Protein AF-A0AAU6E2K3-F1 (afdb_monomer)

Solvent-accessible surface area (backbone atoms only — not comparable to full-atom values): 6230 Å² total; per-residue (Å²): 136,86,74,80,54,70,69,59,54,51,54,50,51,52,54,39,53,52,50,31,56,54,19,52,51,41,32,55,61,39,55,73,74,48,62,87,86,68,84,64,68,57,61,75,87,42,70,84,48,42,63,36,54,49,19,43,51,51,29,21,52,30,30,33,67,72,67,37,35,70,62,14,42,52,42,43,56,54,46,42,61,29,29,73,83,45,94,79,52,51,80,73,47,43,60,41,35,73,68,63,50,54,56,94,74,47,100,69,135

Structure (mmCIF, N/CA/C/O backbone):
data_AF-A0AAU6E2K3-F1
#
_entry.id   AF-A0AAU6E2K3-F1
#
loop_
_atom_site.group_PDB
_atom_site.id
_atom_site.type_symbol
_atom_site.label_atom_id
_atom_site.label_alt_id
_atom_site.label_comp_id
_atom_site.label_asym_id
_atom_site.label_entity_id
_atom_site.label_seq_id
_atom_site.pdbx_PDB_ins_code
_atom_site.Cartn_x
_atom_site.Cartn_y
_atom_site.Cartn_z
_atom_site.occupancy
_atom_site.B_iso_or_equiv
_atom_site.auth_seq_id
_atom_site.auth_comp_id
_atom_site.auth_asym_id
_atom_site.auth_atom_id
_atom_site.pdbx_PDB_model_num
ATOM 1 N N . MET A 1 1 ? -10.895 3.302 31.493 1.00 41.41 1 MET A N 1
ATOM 2 C CA . MET A 1 1 ? -10.503 3.305 30.065 1.00 41.41 1 MET A CA 1
ATOM 3 C C . MET A 1 1 ? -9.834 4.636 29.757 1.00 41.41 1 MET A C 1
ATOM 5 O O . MET A 1 1 ? -10.515 5.647 29.680 1.00 41.41 1 MET A O 1
ATOM 9 N N . THR A 1 2 ? -8.507 4.676 29.669 1.00 51.94 2 THR A N 1
ATOM 10 C CA . THR A 1 2 ? -7.752 5.889 29.325 1.00 51.94 2 THR A CA 1
ATOM 11 C C . THR A 1 2 ? -7.633 5.990 27.803 1.00 51.94 2 THR A C 1
ATOM 13 O O . THR A 1 2 ? -6.761 5.382 27.188 1.00 51.94 2 THR A O 1
ATOM 16 N N . GLY A 1 3 ? -8.551 6.723 27.167 1.00 63.22 3 GLY A N 1
ATOM 17 C CA . GLY A 1 3 ? -8.411 7.086 25.754 1.00 63.22 3 GLY A CA 1
ATOM 18 C C . GLY A 1 3 ? -7.129 7.899 25.531 1.00 63.22 3 GLY A C 1
ATOM 19 O O . GLY A 1 3 ? -6.740 8.696 26.386 1.00 63.22 3 GLY A O 1
ATOM 20 N N . LYS A 1 4 ? -6.439 7.692 24.401 1.00 63.66 4 LYS A N 1
ATOM 21 C CA . LYS A 1 4 ? -5.234 8.469 24.057 1.00 63.66 4 LYS A CA 1
ATOM 22 C C . LYS A 1 4 ? -5.567 9.964 23.989 1.00 63.66 4 LYS A C 1
ATOM 24 O O . LYS A 1 4 ? -6.596 10.345 23.437 1.00 63.66 4 LYS A O 1
ATOM 29 N N . SER A 1 5 ? -4.667 10.802 24.512 1.00 78.00 5 SER A N 1
ATOM 30 C CA . SER A 1 5 ? -4.812 12.264 24.483 1.00 78.00 5 SER A CA 1
ATOM 31 C C . SER A 1 5 ? -5.027 12.779 23.047 1.00 78.00 5 SER A C 1
ATOM 33 O O . SER A 1 5 ? -4.251 12.403 22.159 1.00 78.00 5 SER A O 1
ATOM 35 N N . PRO A 1 6 ? -5.998 13.685 22.804 1.00 75.50 6 PRO A N 1
ATOM 36 C CA . PRO A 1 6 ? -6.266 14.249 21.477 1.00 75.50 6 PRO A CA 1
ATOM 37 C C . PRO A 1 6 ? -5.025 14.851 20.803 1.00 75.50 6 PRO A C 1
ATOM 39 O O . PRO A 1 6 ? -4.828 14.713 19.596 1.00 75.50 6 PRO A O 1
ATOM 42 N N . MET A 1 7 ? -4.135 15.467 21.587 1.00 68.44 7 MET A N 1
ATOM 43 C CA . MET A 1 7 ? -2.909 16.077 21.071 1.00 68.44 7 MET A CA 1
ATOM 44 C C . MET A 1 7 ? -1.892 15.033 20.587 1.00 68.44 7 MET A C 1
ATOM 46 O O . MET A 1 7 ? -1.224 15.244 19.573 1.00 68.44 7 MET A O 1
ATOM 50 N N . ALA A 1 8 ? -1.809 13.883 21.262 1.00 75.75 8 ALA A N 1
ATOM 51 C CA . ALA A 1 8 ? -0.966 12.766 20.842 1.00 75.75 8 ALA A CA 1
ATOM 52 C C . ALA A 1 8 ? -1.503 12.105 19.560 1.00 75.75 8 ALA A C 1
ATOM 54 O O . ALA A 1 8 ? -0.727 11.796 18.655 1.00 75.75 8 ALA A O 1
ATOM 55 N N . THR A 1 9 ? -2.827 11.956 19.444 1.00 80.56 9 THR A N 1
ATOM 56 C CA . THR A 1 9 ? -3.493 11.455 18.229 1.00 80.56 9 THR A CA 1
ATOM 57 C C . THR A 1 9 ? -3.258 12.383 17.033 1.00 80.56 9 THR A C 1
ATOM 59 O O . THR A 1 9 ? -2.926 11.916 15.942 1.00 80.56 9 THR A O 1
ATOM 62 N N . ARG A 1 10 ? -3.333 13.705 17.240 1.00 82.44 10 ARG A N 1
ATOM 63 C CA . ARG A 1 10 ? -3.068 14.693 16.184 1.00 82.44 10 ARG A CA 1
ATOM 64 C C . ARG A 1 10 ? -1.614 14.669 15.714 1.00 82.44 10 ARG A C 1
ATOM 66 O O . ARG A 1 10 ? -1.367 14.646 14.514 1.00 82.44 10 ARG A O 1
ATOM 73 N N . ARG A 1 11 ? -0.651 14.628 16.645 1.00 89.12 11 ARG A N 1
ATOM 74 C CA . ARG A 1 11 ? 0.783 14.521 16.311 1.00 89.12 11 ARG A CA 1
ATOM 75 C C . ARG A 1 11 ? 1.097 13.245 15.532 1.00 89.12 11 ARG A C 1
ATOM 77 O O . ARG A 1 11 ? 1.842 13.295 14.563 1.00 89.12 11 ARG A O 1
ATOM 84 N N . ARG A 1 12 ? 0.494 12.120 15.927 1.00 89.00 12 ARG A N 1
ATOM 85 C CA . ARG A 1 12 ? 0.632 10.844 15.215 1.00 89.00 12 ARG A CA 1
ATOM 86 C C . ARG A 1 12 ? 0.106 10.938 13.784 1.00 89.00 12 ARG A C 1
ATOM 88 O O . ARG A 1 12 ? 0.806 10.529 12.869 1.00 89.00 12 ARG A O 1
ATOM 95 N N . SER A 1 13 ? -1.090 11.493 13.604 1.00 92.25 13 SER A N 1
ATOM 96 C CA . SER A 1 13 ? -1.699 11.642 12.277 1.00 92.25 13 SER A CA 1
ATOM 97 C C . SER A 1 13 ? -0.830 12.513 11.365 1.00 92.25 13 SER A C 1
ATOM 99 O O . SER A 1 13 ? -0.551 12.114 10.244 1.00 92.25 13 SER A O 1
ATOM 101 N N . ALA A 1 14 ? -0.303 13.630 11.880 1.00 95.75 14 ALA A N 1
ATOM 102 C CA . ALA A 1 14 ? 0.611 14.497 11.134 1.00 95.75 14 ALA A CA 1
ATOM 103 C C . ALA A 1 14 ? 1.890 13.769 10.684 1.00 95.75 14 ALA A C 1
ATOM 105 O O . ALA A 1 14 ? 2.273 13.874 9.523 1.00 95.75 14 ALA A O 1
ATOM 106 N N . ALA A 1 15 ? 2.511 12.979 11.566 1.00 97.06 15 ALA A N 1
ATOM 107 C CA . ALA A 1 15 ? 3.689 12.185 11.212 1.00 97.06 15 ALA A CA 1
ATOM 108 C C . ALA A 1 15 ? 3.380 11.109 10.153 1.00 97.06 15 ALA A C 1
ATOM 110 O O . ALA A 1 15 ? 4.207 10.835 9.287 1.00 97.06 15 ALA A O 1
ATOM 111 N N . ILE A 1 16 ? 2.185 10.505 10.188 1.00 97.81 16 ILE A N 1
ATOM 112 C CA . ILE A 1 16 ? 1.767 9.539 9.162 1.00 97.81 16 ILE A CA 1
ATOM 113 C C . ILE A 1 16 ? 1.518 10.246 7.824 1.00 97.81 16 ILE A C 1
ATOM 115 O O . ILE A 1 16 ? 1.918 9.721 6.790 1.00 97.81 16 ILE A O 1
ATOM 119 N N . THR A 1 17 ? 0.911 11.436 7.824 1.00 98.38 17 THR A N 1
ATOM 120 C CA . THR A 1 17 ? 0.745 12.253 6.611 1.00 98.38 17 THR A CA 1
ATOM 121 C C . THR A 1 17 ? 2.090 12.653 6.006 1.00 98.38 17 THR A C 1
ATOM 123 O O . THR A 1 17 ? 2.255 12.600 4.791 1.00 98.38 17 THR A O 1
ATOM 126 N N . GLU A 1 18 ? 3.076 13.002 6.830 1.00 98.38 18 GLU A N 1
ATOM 127 C CA . GLU A 1 18 ? 4.428 13.287 6.349 1.00 98.38 18 GLU A CA 1
ATOM 128 C C . GLU A 1 18 ? 5.071 12.038 5.719 1.00 98.38 18 GLU A C 1
ATOM 130 O O . GLU A 1 18 ? 5.555 12.080 4.586 1.00 98.38 18 GLU A O 1
ATOM 135 N N . ALA A 1 19 ? 4.990 10.892 6.406 1.00 98.44 19 ALA A N 1
ATOM 136 C CA . ALA A 1 19 ? 5.469 9.616 5.882 1.00 98.44 19 ALA A CA 1
ATOM 137 C C . ALA A 1 19 ? 4.785 9.233 4.560 1.00 98.44 19 ALA A C 1
ATOM 139 O O . ALA A 1 19 ? 5.450 8.747 3.646 1.00 98.44 19 ALA A O 1
ATOM 140 N N . LEU A 1 20 ? 3.478 9.487 4.436 1.00 98.62 20 LEU A N 1
ATOM 141 C CA . LEU A 1 20 ? 2.725 9.274 3.203 1.00 98.62 20 LEU A CA 1
ATOM 142 C C . LEU A 1 20 ? 3.357 10.039 2.033 1.00 98.62 20 LEU A C 1
ATOM 144 O O . LEU A 1 20 ? 3.601 9.438 0.989 1.00 98.62 20 LEU A O 1
ATOM 148 N N . GLY A 1 21 ? 3.690 11.320 2.224 1.00 98.62 21 GLY A N 1
ATOM 149 C CA . GLY A 1 21 ? 4.347 12.141 1.202 1.00 98.62 21 GLY A CA 1
ATOM 150 C C . GLY A 1 21 ? 5.724 11.605 0.790 1.00 98.62 21 GLY A C 1
ATOM 151 O O . GLY A 1 21 ? 6.039 11.5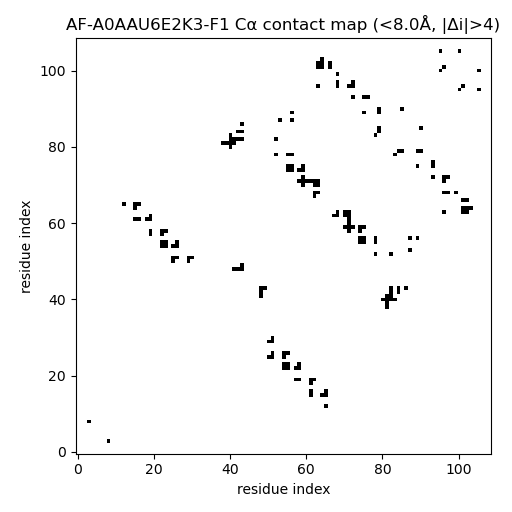38 -0.404 1.00 98.62 21 GLY A O 1
ATOM 152 N N . TYR A 1 22 ? 6.529 11.138 1.751 1.00 98.69 22 TYR A N 1
ATOM 153 C CA . TYR A 1 22 ? 7.818 10.505 1.447 1.00 98.69 22 TYR A CA 1
ATOM 154 C C . TYR A 1 22 ? 7.651 9.204 0.658 1.00 98.69 22 TYR A C 1
ATOM 156 O O . TYR A 1 22 ? 8.369 8.981 -0.319 1.00 98.69 22 TYR A O 1
ATOM 164 N N . TYR A 1 23 ? 6.687 8.357 1.027 1.00 98.69 23 TYR A N 1
ATOM 165 C CA . TYR A 1 23 ? 6.431 7.116 0.300 1.00 98.69 23 TYR A CA 1
ATOM 166 C C . TYR A 1 23 ? 5.863 7.361 -1.099 1.00 98.69 23 TYR A C 1
ATOM 168 O O . TYR A 1 23 ? 6.299 6.699 -2.037 1.00 98.69 23 TYR A O 1
ATOM 176 N N . GLN A 1 24 ? 4.964 8.334 -1.271 1.00 98.62 24 GLN A N 1
ATOM 177 C CA . GLN A 1 24 ? 4.485 8.758 -2.591 1.00 98.62 24 GLN A CA 1
ATOM 178 C C . GLN A 1 24 ? 5.651 9.192 -3.484 1.00 98.62 24 GLN A C 1
ATOM 180 O O . GLN A 1 24 ? 5.766 8.727 -4.616 1.00 98.62 24 GLN A O 1
ATOM 185 N N . THR A 1 25 ? 6.565 10.007 -2.950 1.00 98.56 25 THR A N 1
ATOM 186 C CA . THR A 1 25 ? 7.770 10.442 -3.670 1.00 98.56 25 THR A CA 1
ATOM 187 C C . THR A 1 25 ? 8.666 9.257 -4.040 1.00 98.56 25 THR A C 1
ATOM 189 O O . THR A 1 25 ? 9.093 9.138 -5.187 1.00 98.56 25 THR A O 1
ATOM 192 N N . GLY A 1 26 ? 8.923 8.342 -3.101 1.00 98.25 26 GLY A N 1
ATOM 193 C CA . GLY A 1 26 ? 9.740 7.151 -3.351 1.00 98.25 26 GLY A CA 1
ATOM 194 C C . GLY A 1 26 ? 9.139 6.211 -4.401 1.00 98.25 26 GLY A C 1
ATOM 195 O O . GLY A 1 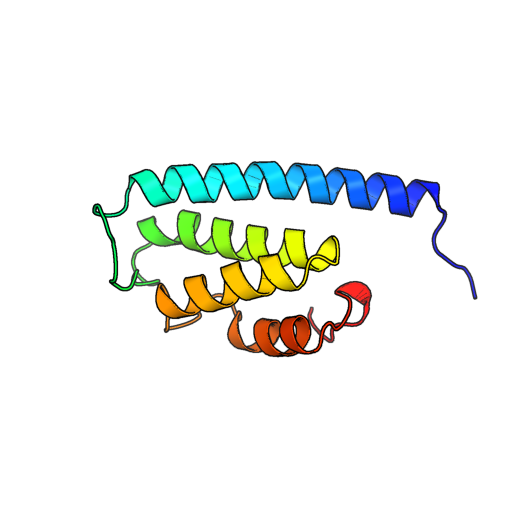26 ? 9.869 5.673 -5.234 1.00 98.25 26 GLY A O 1
ATOM 196 N N . VAL A 1 27 ? 7.813 6.042 -4.399 1.00 98.06 27 VAL A N 1
ATOM 197 C CA . VAL A 1 27 ? 7.097 5.277 -5.430 1.00 98.06 27 VAL A CA 1
ATOM 198 C C . VAL A 1 27 ? 7.216 5.965 -6.786 1.00 98.06 27 VAL A C 1
ATOM 200 O O . VAL A 1 27 ? 7.623 5.304 -7.736 1.00 98.06 27 VAL A O 1
ATOM 203 N N . ALA A 1 28 ? 6.968 7.276 -6.865 1.00 97.38 28 ALA A N 1
ATOM 204 C CA . ALA A 1 28 ? 7.070 8.032 -8.112 1.00 97.38 28 ALA A CA 1
ATOM 205 C C . ALA A 1 28 ? 8.477 7.949 -8.729 1.00 97.38 28 ALA A C 1
ATOM 207 O O . ALA A 1 28 ? 8.618 7.669 -9.917 1.00 97.38 28 ALA A O 1
ATOM 208 N N . VAL A 1 29 ? 9.535 8.111 -7.924 1.00 97.12 29 VAL A N 1
ATOM 209 C CA . VAL A 1 29 ? 10.926 7.959 -8.390 1.00 97.12 29 VAL A CA 1
ATOM 210 C C . VAL A 1 29 ? 11.207 6.531 -8.870 1.00 97.12 29 VAL A C 1
ATOM 212 O O . VAL A 1 29 ? 11.883 6.341 -9.880 1.00 97.12 29 VAL A O 1
ATOM 215 N N . GLY A 1 30 ? 10.682 5.516 -8.179 1.00 94.88 30 GLY A N 1
ATOM 216 C CA . GLY A 1 30 ? 10.822 4.124 -8.604 1.00 94.88 30 GLY A CA 1
ATOM 217 C C . GLY A 1 30 ? 10.102 3.823 -9.922 1.00 94.88 30 GLY A C 1
ATOM 218 O O . GLY A 1 30 ? 10.650 3.117 -10.766 1.00 94.88 30 GLY A O 1
ATOM 219 N N . GLU A 1 31 ? 8.918 4.401 -10.137 1.00 94.69 31 GLU A N 1
ATOM 220 C CA . GLU A 1 31 ? 8.142 4.243 -11.374 1.00 94.69 31 GLU A CA 1
ATOM 221 C C . GLU A 1 31 ? 8.855 4.836 -12.596 1.00 94.69 31 GLU A C 1
ATOM 223 O O . GLU A 1 31 ? 8.748 4.266 -13.679 1.00 94.69 31 GLU A O 1
ATOM 228 N N . LEU A 1 32 ? 9.677 5.882 -12.429 1.00 94.75 32 LEU A N 1
ATOM 229 C CA . LEU A 1 32 ? 10.536 6.410 -13.505 1.00 94.75 32 LEU A CA 1
ATOM 230 C C . LEU A 1 32 ? 11.574 5.395 -14.010 1.00 94.75 32 LEU A C 1
ATOM 232 O O . LEU A 1 32 ? 12.086 5.537 -15.118 1.00 94.75 32 LEU A O 1
ATOM 236 N N . SER A 1 33 ? 11.905 4.383 -13.203 1.00 92.19 33 SER A N 1
ATOM 237 C CA . SER A 1 33 ? 12.840 3.316 -13.582 1.00 92.19 33 SER A CA 1
ATOM 238 C C . SER A 1 33 ? 12.151 2.124 -14.254 1.00 92.19 33 SER A C 1
ATOM 240 O O . SER A 1 33 ? 12.829 1.187 -14.681 1.00 92.19 33 SER A O 1
ATOM 242 N N . LEU A 1 34 ? 10.817 2.121 -14.328 1.00 91.25 34 LEU A N 1
ATOM 243 C CA . LEU A 1 34 ? 10.057 1.073 -14.998 1.00 91.25 34 LEU A CA 1
ATOM 244 C C . LEU A 1 34 ? 9.908 1.389 -16.495 1.00 91.25 34 LEU A C 1
ATOM 246 O O . LEU A 1 34 ? 9.812 2.555 -16.880 1.00 91.25 34 LEU A O 1
ATOM 250 N N . PRO A 1 35 ? 9.838 0.364 -17.364 1.00 91.62 35 PRO A N 1
ATOM 251 C CA . PRO A 1 35 ? 9.442 0.558 -18.752 1.00 91.62 35 PRO A CA 1
ATOM 252 C C . PRO A 1 35 ? 8.095 1.282 -18.870 1.00 91.62 35 PRO A C 1
ATOM 254 O O . PRO A 1 35 ? 7.189 1.089 -18.055 1.00 91.62 35 PRO A O 1
ATOM 257 N N . LEU A 1 36 ? 7.923 2.068 -19.933 1.00 88.38 36 LEU A N 1
ATOM 258 C CA . LEU A 1 36 ? 6.634 2.685 -20.238 1.00 88.38 36 LEU A CA 1
ATOM 259 C C . LEU A 1 36 ? 5.547 1.601 -20.355 1.00 88.38 36 LEU A C 1
ATOM 261 O O . LEU A 1 36 ? 5.737 0.613 -21.062 1.00 88.38 36 LEU A O 1
ATOM 265 N N . ARG A 1 37 ? 4.400 1.801 -19.688 1.00 85.25 37 ARG A N 1
ATOM 266 C CA . ARG A 1 37 ? 3.292 0.822 -19.623 1.00 85.25 37 ARG A CA 1
ATOM 267 C C . ARG A 1 37 ? 3.734 -0.544 -19.080 1.00 85.25 37 ARG A C 1
ATOM 269 O O . ARG A 1 37 ? 3.312 -1.583 -19.584 1.00 85.25 37 ARG A O 1
ATOM 276 N N . PHE A 1 38 ? 4.587 -0.546 -18.059 1.00 88.50 38 PHE A N 1
ATOM 277 C CA . PHE A 1 38 ? 5.016 -1.770 -17.394 1.00 88.50 38 PHE A CA 1
ATOM 278 C C . PHE A 1 38 ? 3.819 -2.608 -16.914 1.00 88.50 38 PHE A C 1
ATOM 280 O O . PHE A 1 38 ? 3.020 -2.167 -16.093 1.00 88.50 38 PHE A O 1
ATOM 287 N N . THR A 1 39 ? 3.719 -3.833 -17.427 1.00 88.69 39 THR A N 1
ATOM 288 C CA . THR A 1 39 ? 2.712 -4.847 -17.054 1.00 88.69 39 THR A CA 1
ATOM 289 C C . THR A 1 39 ? 3.364 -6.127 -16.525 1.00 88.69 39 THR A C 1
ATOM 291 O O . THR A 1 39 ? 2.717 -7.165 -16.410 1.00 88.69 39 THR A O 1
ATOM 294 N N . GLY A 1 40 ? 4.665 -6.063 -16.231 1.00 90.69 40 GLY A N 1
ATOM 295 C CA . GLY A 1 40 ? 5.456 -7.199 -15.781 1.00 90.69 40 GLY A CA 1
ATOM 296 C C . GLY A 1 40 ? 5.537 -7.325 -14.262 1.00 90.69 40 GLY A C 1
ATOM 297 O O . GLY A 1 40 ? 4.906 -6.590 -13.503 1.00 90.69 40 GLY A O 1
ATOM 298 N N . VAL A 1 41 ? 6.393 -8.249 -13.831 1.00 92.69 41 VAL A N 1
ATOM 299 C CA . VAL A 1 41 ? 6.733 -8.465 -12.423 1.00 92.69 41 VAL A CA 1
ATOM 300 C C . VAL A 1 41 ? 8.141 -7.953 -12.122 1.00 92.69 41 VAL A C 1
ATOM 302 O O . VAL A 1 41 ? 9.052 -8.066 -12.943 1.00 92.69 41 VAL A O 1
ATOM 305 N N . THR A 1 42 ? 8.351 -7.405 -10.931 1.00 89.94 42 THR A N 1
ATOM 306 C CA . THR A 1 42 ? 9.676 -7.106 -10.389 1.00 89.94 42 THR A CA 1
ATOM 307 C C . THR A 1 42 ? 10.114 -8.241 -9.476 1.00 89.94 42 THR A C 1
ATOM 309 O O . THR A 1 42 ? 9.438 -8.570 -8.504 1.00 89.94 42 THR A O 1
ATOM 312 N N . ILE A 1 43 ? 11.277 -8.822 -9.754 1.00 86.25 43 ILE A N 1
ATOM 313 C CA . ILE A 1 43 ? 11.802 -9.939 -8.966 1.00 86.25 43 ILE A CA 1
ATOM 314 C C . ILE A 1 43 ? 12.403 -9.403 -7.659 1.00 86.25 43 ILE A C 1
ATOM 316 O O . ILE A 1 43 ? 13.309 -8.565 -7.699 1.00 86.25 43 ILE A O 1
ATOM 320 N N . TRP A 1 44 ? 11.947 -9.907 -6.507 1.00 88.88 44 TRP A N 1
ATOM 321 C CA . TRP A 1 44 ? 12.450 -9.515 -5.180 1.00 88.88 44 TRP A CA 1
ATOM 322 C C . TRP A 1 44 ? 13.939 -9.822 -4.948 1.00 88.88 44 TRP A C 1
ATOM 324 O O . TRP A 1 44 ? 14.633 -9.109 -4.209 1.00 88.88 44 TRP A O 1
ATOM 334 N N . SER A 1 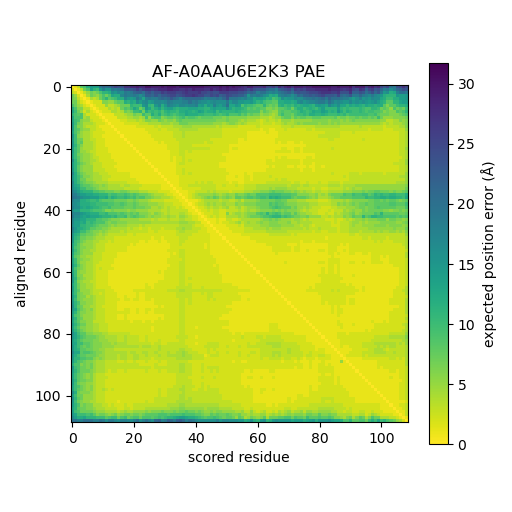45 ? 14.450 -10.895 -5.560 1.00 89.94 45 SER A N 1
ATOM 335 C CA . SER A 1 45 ? 15.862 -11.282 -5.449 1.00 89.94 45 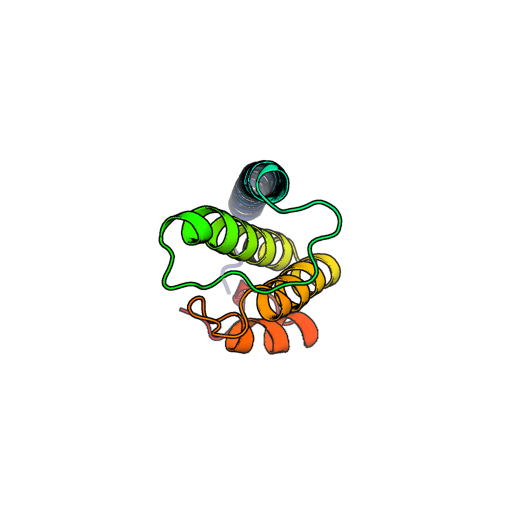SER A CA 1
ATOM 336 C C . SER A 1 45 ? 16.802 -10.221 -6.030 1.00 89.94 45 SER A C 1
ATOM 338 O O . SER A 1 45 ? 17.925 -10.080 -5.550 1.00 89.94 45 SER A O 1
ATOM 340 N N . SER A 1 46 ? 16.327 -9.404 -6.977 1.00 91.69 46 SER A N 1
ATOM 341 C CA . SER A 1 46 ? 17.059 -8.237 -7.462 1.00 91.69 46 SER A CA 1
ATOM 342 C C . SER A 1 46 ? 17.007 -7.119 -6.423 1.00 91.69 46 SER A C 1
ATOM 344 O O . SER A 1 46 ? 15.984 -6.461 -6.220 1.00 91.69 46 SER A O 1
ATOM 346 N N . THR A 1 47 ? 18.136 -6.873 -5.762 1.00 93.38 47 THR A N 1
ATOM 347 C CA . THR A 1 47 ? 18.258 -5.873 -4.690 1.00 93.38 47 THR A CA 1
ATOM 348 C C . THR A 1 47 ? 17.876 -4.463 -5.136 1.00 93.38 47 THR A C 1
ATOM 350 O O . THR A 1 47 ? 17.335 -3.709 -4.330 1.00 93.38 47 THR A O 1
ATOM 353 N N . ARG A 1 48 ? 18.064 -4.136 -6.422 1.00 93.69 48 ARG A N 1
ATOM 354 C CA . ARG A 1 48 ? 17.688 -2.843 -7.020 1.00 93.69 48 ARG A CA 1
ATOM 355 C C . ARG A 1 48 ? 16.180 -2.576 -7.020 1.00 93.69 48 ARG A C 1
ATOM 357 O O . ARG A 1 48 ? 15.784 -1.420 -6.981 1.00 93.69 48 ARG A O 1
ATOM 364 N N . ASN A 1 49 ? 15.344 -3.616 -7.000 1.00 94.50 49 ASN A N 1
ATOM 365 C CA . ASN A 1 49 ? 13.882 -3.469 -6.974 1.00 94.50 49 ASN A CA 1
ATOM 366 C C . ASN A 1 49 ? 13.344 -3.220 -5.560 1.00 94.50 49 ASN A C 1
ATOM 368 O O . ASN A 1 49 ? 12.242 -2.701 -5.379 1.00 94.50 49 ASN A O 1
ATOM 372 N N . ARG A 1 50 ? 14.106 -3.608 -4.532 1.00 95.31 50 ARG A N 1
ATOM 373 C CA . ARG A 1 50 ? 13.624 -3.601 -3.150 1.00 95.31 50 ARG A CA 1
ATOM 374 C C . ARG A 1 50 ? 13.301 -2.204 -2.611 1.00 95.31 50 ARG A C 1
ATOM 376 O O . ARG A 1 50 ? 12.329 -2.120 -1.867 1.00 95.31 50 ARG A O 1
ATOM 383 N N . PRO A 1 51 ? 14.044 -1.124 -2.934 1.00 96.19 51 PRO A N 1
ATOM 384 C CA . PRO A 1 51 ? 13.654 0.224 -2.528 1.00 96.19 51 PRO A CA 1
ATOM 385 C C . PRO A 1 51 ? 12.259 0.608 -3.031 1.00 96.19 51 PRO A C 1
ATOM 387 O O . PRO A 1 51 ? 11.429 1.028 -2.231 1.00 96.19 51 PRO A O 1
ATOM 390 N N . PHE A 1 52 ? 11.966 0.371 -4.315 1.00 96.75 52 PHE A N 1
ATOM 391 C CA . PHE A 1 52 ? 10.649 0.635 -4.902 1.00 96.75 52 PHE A CA 1
ATOM 392 C C . PHE A 1 52 ? 9.547 -0.173 -4.210 1.00 96.75 52 PHE A C 1
ATOM 394 O O . PHE A 1 52 ? 8.556 0.383 -3.742 1.00 96.75 52 PHE A O 1
ATOM 401 N N . LEU A 1 53 ? 9.753 -1.483 -4.064 1.00 96.81 53 LEU A N 1
ATOM 402 C CA . LEU A 1 53 ? 8.789 -2.368 -3.413 1.00 96.81 53 LEU A CA 1
ATOM 403 C C . LEU A 1 53 ? 8.540 -1.978 -1.950 1.00 96.81 53 LEU A C 1
ATOM 405 O O . LEU A 1 53 ? 7.394 -1.942 -1.498 1.00 96.81 53 LEU A O 1
ATOM 409 N N . ARG A 1 54 ? 9.588 -1.614 -1.203 1.00 97.38 54 ARG A N 1
ATOM 410 C CA . ARG A 1 54 ? 9.453 -1.125 0.178 1.00 97.38 54 ARG A CA 1
ATOM 411 C C . ARG A 1 54 ? 8.737 0.216 0.258 1.00 97.38 54 ARG A C 1
ATOM 413 O O . ARG A 1 54 ? 7.921 0.380 1.159 1.00 97.38 54 ARG A O 1
ATOM 420 N N . ALA A 1 55 ? 8.982 1.129 -0.682 1.00 98.25 55 ALA A N 1
ATOM 421 C CA . ALA A 1 55 ? 8.248 2.387 -0.752 1.00 98.25 55 ALA A CA 1
ATOM 422 C C . ALA A 1 55 ? 6.746 2.144 -0.963 1.00 98.25 55 ALA A C 1
ATOM 424 O O . ALA A 1 55 ? 5.933 2.740 -0.263 1.00 98.25 55 ALA A O 1
ATOM 425 N N . ARG A 1 56 ? 6.367 1.201 -1.839 1.00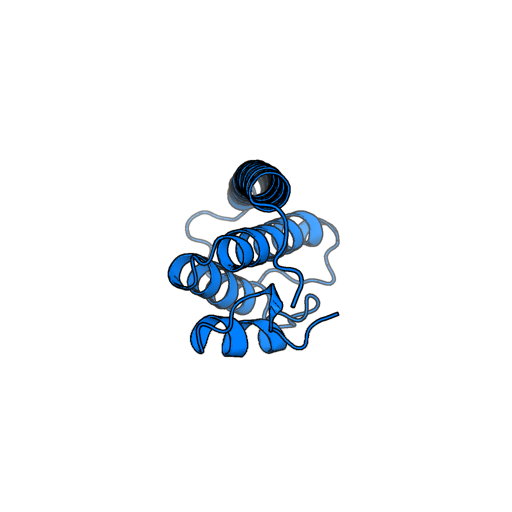 98.19 56 ARG A N 1
ATOM 426 C CA . ARG A 1 56 ? 4.959 0.808 -2.032 1.00 98.19 56 ARG A CA 1
ATOM 427 C C . ARG A 1 56 ? 4.339 0.181 -0.782 1.00 98.19 56 ARG A C 1
ATOM 429 O O . ARG A 1 56 ? 3.204 0.500 -0.444 1.00 98.19 56 ARG A O 1
ATOM 436 N N . HIS A 1 57 ? 5.076 -0.670 -0.067 1.00 98.00 57 HIS A N 1
ATOM 437 C CA . HIS A 1 57 ? 4.594 -1.233 1.198 1.00 98.00 57 HIS A CA 1
ATOM 438 C C . HIS A 1 57 ? 4.356 -0.141 2.248 1.00 98.00 57 HIS A C 1
ATOM 440 O O . HIS A 1 57 ? 3.274 -0.071 2.825 1.00 98.00 57 HIS A O 1
ATOM 446 N N . GLY A 1 58 ? 5.318 0.765 2.435 1.00 98.12 58 GLY A N 1
ATOM 447 C CA . GLY A 1 58 ? 5.157 1.912 3.327 1.00 98.12 58 GLY A CA 1
ATOM 448 C C . GLY A 1 58 ? 3.988 2.818 2.932 1.00 98.12 58 GLY A C 1
ATOM 449 O O . GLY A 1 58 ? 3.231 3.247 3.801 1.00 98.12 58 GLY A O 1
ATOM 450 N N . LEU A 1 59 ? 3.785 3.036 1.628 1.00 98.75 59 LEU A N 1
ATOM 451 C CA . LEU A 1 59 ? 2.653 3.789 1.088 1.00 98.75 59 LEU A CA 1
ATOM 452 C C . LEU A 1 59 ? 1.310 3.157 1.483 1.00 98.75 59 LEU A C 1
ATOM 454 O O . LEU A 1 59 ? 0.428 3.855 1.980 1.00 98.75 59 LEU A O 1
ATOM 458 N N . ALA A 1 60 ? 1.163 1.840 1.308 1.00 98.50 60 ALA A N 1
ATOM 459 C CA . ALA A 1 60 ? -0.043 1.117 1.707 1.00 98.50 60 ALA A CA 1
ATOM 460 C C . ALA A 1 60 ? -0.311 1.223 3.218 1.00 98.50 60 ALA A C 1
ATOM 462 O O . ALA A 1 60 ? -1.433 1.518 3.629 1.00 98.50 60 ALA A O 1
ATOM 463 N N . LEU A 1 61 ? 0.723 1.035 4.046 1.00 98.06 61 LEU A N 1
ATOM 464 C CA . LEU A 1 61 ? 0.604 1.135 5.502 1.00 98.06 61 LEU A CA 1
ATOM 465 C C . LEU A 1 61 ? 0.244 2.552 5.964 1.00 98.06 61 LEU A C 1
ATOM 467 O O . LEU A 1 61 ? -0.536 2.707 6.903 1.00 98.06 61 LEU A O 1
ATOM 471 N N . ALA A 1 62 ? 0.798 3.585 5.326 1.00 98.44 62 ALA A N 1
ATOM 472 C CA . ALA A 1 62 ? 0.496 4.974 5.655 1.00 98.44 62 ALA A CA 1
ATOM 473 C C . ALA A 1 62 ? -0.969 5.314 5.346 1.00 98.44 62 ALA A C 1
ATOM 475 O O . ALA A 1 62 ? -1.657 5.850 6.215 1.00 98.44 62 ALA A O 1
ATOM 476 N N . TRP A 1 63 ? -1.470 4.926 4.167 1.00 98.69 63 TRP A N 1
ATOM 477 C CA . TRP A 1 63 ? -2.891 5.061 3.833 1.00 98.69 63 TRP A CA 1
ATOM 478 C C . TRP A 1 63 ? -3.787 4.323 4.826 1.00 98.69 63 TRP A C 1
ATOM 480 O O . TRP A 1 63 ? -4.732 4.903 5.361 1.00 98.69 63 TRP A O 1
ATOM 490 N N . TRP A 1 64 ? -3.444 3.075 5.152 1.00 98.38 64 TRP A N 1
ATOM 491 C CA . TRP A 1 64 ? -4.230 2.272 6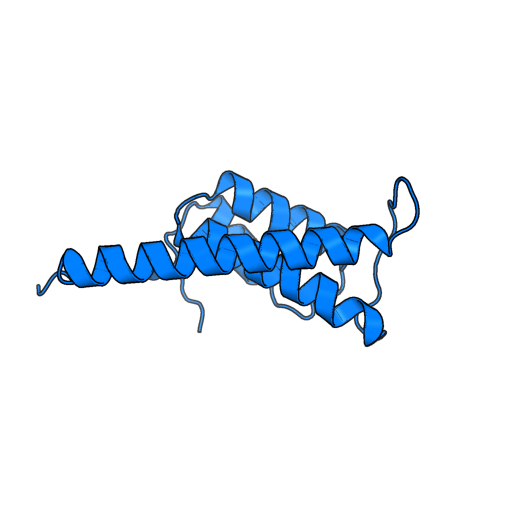.081 1.00 98.38 64 TRP A CA 1
ATOM 492 C C . TRP A 1 64 ? -4.276 2.880 7.491 1.00 98.38 64 TRP A C 1
ATOM 494 O O . TRP A 1 64 ? -5.345 2.969 8.095 1.00 98.38 64 TRP A O 1
ATOM 504 N N . ARG A 1 65 ? -3.143 3.382 7.998 1.00 97.44 65 ARG A N 1
ATOM 505 C CA . ARG A 1 65 ? -3.055 4.081 9.294 1.00 97.44 65 ARG A CA 1
ATOM 506 C C . ARG A 1 65 ? -3.810 5.412 9.330 1.00 97.44 65 ARG A C 1
ATOM 508 O O . ARG A 1 65 ? -4.176 5.860 10.411 1.00 97.44 65 ARG A O 1
ATOM 515 N N . LEU A 1 66 ? -4.040 6.043 8.178 1.00 97.38 66 LEU A N 1
ATOM 516 C CA . LEU A 1 66 ? -4.906 7.221 8.051 1.00 97.38 66 LEU A CA 1
ATOM 517 C C . LEU A 1 66 ? -6.391 6.852 7.888 1.00 97.38 66 LEU A C 1
ATOM 519 O O . LEU A 1 66 ? -7.233 7.745 7.850 1.00 97.38 66 LEU A O 1
ATOM 523 N N . GLY A 1 67 ? -6.722 5.558 7.819 1.00 97.44 67 GLY A N 1
ATOM 524 C CA . GLY A 1 67 ? -8.087 5.070 7.618 1.00 97.44 67 GLY A CA 1
ATOM 525 C C . GLY A 1 67 ? -8.557 5.115 6.162 1.00 97.44 67 GLY A C 1
ATOM 526 O O . GLY A 1 67 ? -9.742 4.911 5.902 1.00 97.44 67 GLY A O 1
ATOM 527 N N . ASP A 1 68 ? -7.654 5.357 5.211 1.00 98.44 68 ASP A N 1
ATOM 528 C CA . ASP A 1 68 ? -7.963 5.332 3.783 1.00 98.44 68 ASP A CA 1
ATOM 529 C C . ASP A 1 68 ? -7.762 3.917 3.223 1.00 98.44 68 ASP A C 1
ATOM 531 O O . ASP A 1 68 ? -6.723 3.554 2.661 1.00 98.44 68 ASP A O 1
ATOM 535 N N . PHE A 1 69 ? -8.770 3.080 3.447 1.00 98.69 69 PHE A N 1
ATOM 536 C CA . PHE A 1 69 ? -8.755 1.673 3.046 1.00 98.69 69 PHE A CA 1
ATOM 537 C C . PHE A 1 69 ? -8.736 1.486 1.528 1.00 98.69 69 PHE A C 1
ATOM 539 O O . PHE A 1 69 ? -8.165 0.517 1.029 1.00 98.69 69 PHE A O 1
ATOM 546 N N . ASP A 1 70 ? -9.343 2.412 0.791 1.00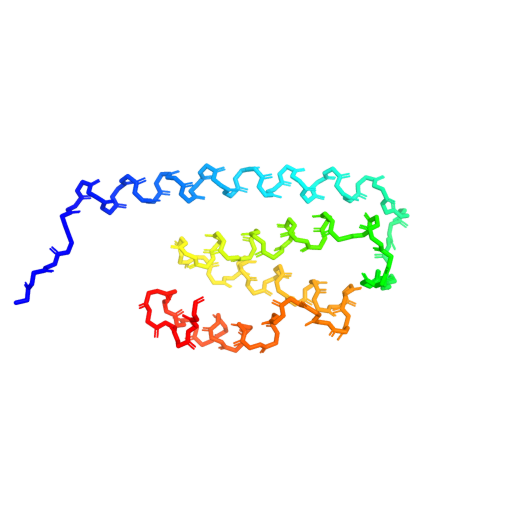 98.75 70 ASP A N 1
ATOM 547 C CA . ASP A 1 70 ? -9.522 2.292 -0.651 1.00 98.75 70 ASP A CA 1
ATOM 548 C C . ASP A 1 70 ? -8.187 2.540 -1.377 1.00 98.75 70 ASP A C 1
ATOM 550 O O . ASP A 1 70 ? -7.773 1.737 -2.229 1.00 98.75 70 ASP A O 1
ATOM 554 N N . ASN A 1 71 ? -7.441 3.571 -0.962 1.00 98.75 71 ASN A N 1
ATOM 555 C CA . ASN A 1 71 ? -6.079 3.795 -1.446 1.00 98.75 71 ASN A CA 1
ATOM 556 C C . ASN A 1 71 ? -5.110 2.710 -0.959 1.00 98.75 71 ASN A C 1
ATOM 558 O O . ASN A 1 71 ? -4.327 2.190 -1.761 1.00 98.75 71 ASN A O 1
ATOM 562 N N . ALA A 1 72 ? -5.190 2.301 0.312 1.00 98.75 72 ALA A N 1
ATOM 563 C CA . ALA A 1 72 ? -4.362 1.215 0.837 1.00 98.75 72 ALA A CA 1
ATOM 564 C C . ALA A 1 72 ? -4.549 -0.086 0.035 1.00 98.75 72 ALA A C 1
ATOM 566 O O . ALA A 1 72 ? -3.572 -0.665 -0.444 1.00 98.75 72 ALA A O 1
ATOM 567 N N . GLY A 1 73 ? -5.796 -0.510 -0.192 1.00 98.69 73 GLY A N 1
ATOM 568 C CA . GLY A 1 73 ? -6.115 -1.718 -0.953 1.00 98.69 73 GLY A CA 1
ATOM 569 C C . GLY A 1 73 ? -5.636 -1.646 -2.403 1.00 98.69 73 GLY A C 1
ATOM 570 O O . GLY A 1 73 ? -5.119 -2.627 -2.940 1.00 98.69 73 GLY A O 1
ATOM 571 N N . THR A 1 74 ? -5.735 -0.474 -3.035 1.00 98.56 74 THR A N 1
ATOM 572 C CA . THR A 1 74 ? -5.234 -0.259 -4.401 1.00 98.56 74 THR A CA 1
ATOM 573 C C . THR A 1 74 ? -3.721 -0.453 -4.480 1.00 98.56 74 THR A C 1
ATOM 575 O O . THR A 1 74 ? -3.232 -1.174 -5.356 1.00 98.56 74 THR A O 1
ATOM 578 N N . VAL A 1 75 ? -2.966 0.120 -3.540 1.00 98.38 75 VAL A N 1
ATOM 579 C CA . VAL A 1 75 ? -1.507 -0.046 -3.491 1.00 98.38 75 VAL A CA 1
ATOM 580 C C . VAL A 1 75 ? -1.129 -1.500 -3.199 1.00 98.38 75 VAL A C 1
ATOM 582 O O . VAL A 1 75 ? -0.229 -2.028 -3.851 1.00 98.38 75 VAL A O 1
ATOM 585 N N . LEU A 1 76 ? -1.829 -2.182 -2.291 1.00 98.44 76 LEU A N 1
ATOM 586 C CA . LEU A 1 76 ? -1.572 -3.590 -1.964 1.00 98.44 76 LEU A CA 1
ATOM 587 C C . LEU A 1 76 ? -1.803 -4.513 -3.164 1.00 98.44 76 LEU A C 1
ATOM 589 O O . LEU A 1 76 ? -0.893 -5.245 -3.549 1.00 98.44 76 LEU A O 1
ATOM 593 N N . ARG A 1 77 ? -2.973 -4.431 -3.813 1.00 98.12 77 ARG A N 1
ATOM 594 C CA . ARG A 1 77 ? -3.309 -5.260 -4.985 1.00 98.12 77 ARG A CA 1
ATOM 595 C C . ARG A 1 77 ? -2.321 -5.060 -6.128 1.00 98.12 77 ARG A C 1
ATOM 597 O O . ARG A 1 77 ? -1.809 -6.026 -6.688 1.00 98.12 77 ARG A O 1
ATOM 604 N N . THR A 1 78 ? -2.012 -3.807 -6.451 1.00 96.19 78 THR A N 1
ATOM 605 C CA . THR A 1 78 ? -1.058 -3.493 -7.526 1.00 96.19 78 THR A CA 1
ATOM 606 C C . THR A 1 78 ? 0.366 -3.926 -7.176 1.00 96.19 78 THR A C 1
ATOM 608 O O . THR A 1 78 ? 1.101 -4.377 -8.049 1.00 96.19 78 THR A O 1
ATOM 611 N N . THR A 1 79 ? 0.766 -3.855 -5.904 1.00 96.62 79 THR A N 1
ATOM 612 C CA . THR A 1 79 ? 2.086 -4.340 -5.475 1.00 96.62 79 THR A CA 1
ATOM 613 C C . THR A 1 79 ? 2.169 -5.860 -5.509 1.00 96.62 79 THR A C 1
ATOM 615 O O . THR A 1 79 ? 3.188 -6.379 -5.945 1.00 96.62 79 THR A O 1
ATOM 618 N N . LEU A 1 80 ? 1.106 -6.579 -5.140 1.00 96.62 80 LEU A N 1
ATOM 619 C CA . LEU A 1 80 ? 1.034 -8.038 -5.279 1.00 96.62 80 LEU A CA 1
ATOM 620 C C . LEU A 1 80 ? 1.064 -8.487 -6.742 1.00 96.62 80 LEU A C 1
ATOM 622 O O . LEU A 1 80 ? 1.671 -9.508 -7.050 1.00 96.62 80 LEU A O 1
ATOM 626 N N . PHE A 1 81 ? 0.464 -7.712 -7.649 1.00 94.75 81 PHE A N 1
ATOM 627 C CA . PHE A 1 81 ? 0.591 -7.954 -9.086 1.00 94.75 81 PHE A CA 1
ATOM 628 C C . PHE A 1 81 ? 2.050 -7.827 -9.550 1.00 94.75 81 PHE A C 1
ATOM 630 O O . PHE A 1 81 ? 2.558 -8.699 -10.248 1.00 94.75 81 PHE A O 1
ATOM 637 N N . ILE A 1 82 ? 2.746 -6.769 -9.121 1.00 94.00 82 ILE A N 1
ATOM 638 C CA . ILE A 1 82 ? 4.134 -6.500 -9.519 1.00 94.00 82 ILE A CA 1
ATOM 639 C C . ILE A 1 82 ? 5.135 -7.428 -8.798 1.00 94.00 82 ILE A C 1
ATOM 641 O O . ILE A 1 82 ? 6.148 -7.805 -9.376 1.00 94.00 82 ILE A O 1
ATOM 645 N N . ASN A 1 83 ? 4.889 -7.824 -7.552 1.00 95.12 83 ASN A N 1
ATOM 646 C CA . ASN A 1 83 ? 5.746 -8.709 -6.758 1.00 95.12 83 ASN A CA 1
ATOM 647 C C . ASN A 1 83 ? 4.930 -9.893 -6.205 1.00 95.12 83 ASN A C 1
ATOM 649 O O . ASN A 1 83 ? 4.607 -9.923 -5.014 1.00 95.12 83 ASN A O 1
ATOM 653 N N . PRO A 1 84 ? 4.612 -10.898 -7.040 1.00 93.81 84 PRO A N 1
ATOM 654 C CA . PRO A 1 84 ? 3.739 -12.004 -6.642 1.00 93.81 84 PRO A CA 1
ATOM 655 C C . PRO A 1 84 ? 4.339 -12.909 -5.560 1.00 93.81 84 PRO A C 1
ATOM 657 O O . PRO A 1 84 ? 3.586 -13.579 -4.848 1.00 93.81 84 PRO A O 1
ATOM 660 N N . ALA A 1 85 ? 5.673 -12.913 -5.431 1.00 93.88 85 ALA A N 1
ATOM 661 C CA . ALA A 1 85 ? 6.404 -13.645 -4.398 1.00 93.88 85 ALA A CA 1
ATOM 662 C C . ALA A 1 85 ? 6.144 -13.102 -2.984 1.00 93.88 85 ALA A C 1
ATOM 664 O O . ALA A 1 85 ? 6.401 -13.806 -2.014 1.00 93.88 85 ALA A O 1
ATOM 665 N N . ASP A 1 86 ? 5.642 -11.866 -2.879 1.00 94.62 86 ASP A N 1
ATOM 666 C CA . ASP A 1 86 ? 5.167 -11.247 -1.644 1.00 94.62 86 ASP A CA 1
ATOM 667 C C . ASP A 1 86 ? 6.118 -11.368 -0.442 1.00 94.62 86 ASP A C 1
ATOM 669 O O . ASP A 1 86 ? 5.738 -11.632 0.695 1.00 94.62 86 ASP A O 1
ATOM 673 N N . ASN A 1 87 ? 7.401 -11.107 -0.665 1.00 94.62 87 ASN A N 1
ATOM 674 C CA . ASN A 1 87 ? 8.403 -11.114 0.406 1.00 94.62 87 ASN A CA 1
ATOM 675 C C . ASN A 1 87 ? 8.223 -9.990 1.451 1.00 94.62 87 ASN A C 1
ATOM 677 O O . ASN A 1 87 ? 9.123 -9.749 2.256 1.00 94.62 87 ASN A O 1
ATOM 681 N N . GLN A 1 88 ? 7.112 -9.259 1.388 1.00 92.25 88 GLN A N 1
ATOM 682 C CA . GLN A 1 88 ? 6.769 -8.140 2.257 1.00 92.25 88 GLN A CA 1
ATOM 683 C C . GLN A 1 88 ? 5.555 -8.441 3.143 1.00 92.25 88 GLN A C 1
ATOM 685 O O . GLN A 1 88 ? 5.256 -7.613 3.997 1.00 92.25 88 GLN A O 1
ATOM 690 N N . GLY A 1 89 ? 4.885 -9.586 2.957 1.00 94.75 89 GLY A N 1
ATOM 691 C CA . GLY A 1 89 ? 3.731 -9.993 3.765 1.00 94.75 89 GLY A CA 1
ATOM 692 C C . GLY A 1 89 ? 2.438 -9.241 3.434 1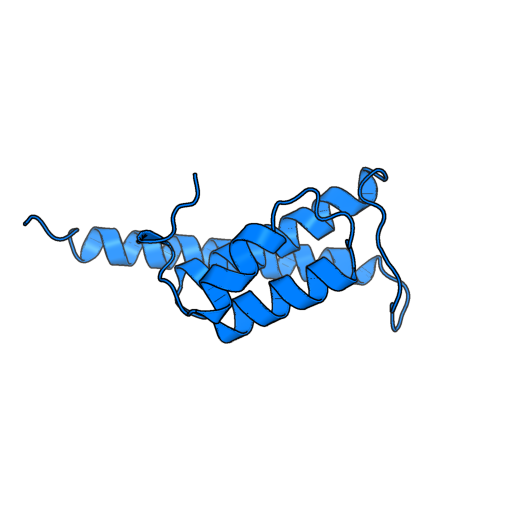.00 94.75 89 GLY A C 1
ATOM 693 O O . GLY A 1 89 ? 1.566 -9.089 4.284 1.00 94.75 89 GLY A O 1
ATOM 694 N N . LEU A 1 90 ? 2.288 -8.731 2.209 1.00 96.56 90 LEU A N 1
ATOM 695 C CA . LEU A 1 90 ? 1.106 -7.963 1.810 1.00 96.56 90 LEU A CA 1
ATOM 696 C C . LEU A 1 90 ? -0.160 -8.826 1.732 1.00 96.56 90 LEU A C 1
ATOM 698 O O . LEU A 1 90 ? -1.256 -8.289 1.888 1.00 96.56 90 LEU A O 1
ATOM 702 N N . ARG A 1 91 ? -0.036 -10.141 1.504 1.00 96.88 91 ARG A N 1
ATOM 703 C CA . ARG A 1 91 ? -1.159 -11.096 1.507 1.00 96.88 91 ARG A CA 1
ATOM 704 C C . ARG A 1 91 ? -1.835 -11.207 2.866 1.00 96.88 91 ARG A C 1
ATOM 706 O O . ARG A 1 91 ? -3.039 -11.433 2.893 1.00 96.88 91 ARG A O 1
ATOM 713 N N . ASP A 1 92 ? -1.100 -10.996 3.953 1.00 96.38 92 ASP A N 1
ATOM 714 C CA . ASP A 1 92 ? -1.665 -11.027 5.305 1.00 96.38 92 ASP A CA 1
ATOM 715 C C . ASP A 1 92 ? -2.345 -9.692 5.651 1.00 96.38 92 ASP A C 1
ATOM 717 O O . ASP A 1 92 ? -3.320 -9.641 6.399 1.00 96.38 92 ASP A O 1
ATOM 721 N N . ILE A 1 93 ? -1.880 -8.598 5.039 1.00 97.75 93 ILE A N 1
ATOM 722 C CA . ILE A 1 93 ? -2.409 -7.245 5.241 1.00 97.75 93 ILE A CA 1
ATOM 723 C C . ILE A 1 93 ? -3.674 -6.989 4.408 1.00 97.75 93 ILE A C 1
ATOM 725 O O . ILE A 1 93 ? -4.622 -6.369 4.896 1.00 97.75 93 ILE A O 1
ATOM 729 N N . LEU A 1 94 ? -3.705 -7.433 3.147 1.00 98.44 94 LEU A N 1
ATOM 730 C CA . LEU A 1 94 ? -4.780 -7.104 2.205 1.00 98.44 94 LEU A CA 1
ATOM 731 C C . LEU A 1 94 ? -6.186 -7.474 2.719 1.00 98.44 94 LEU A C 1
ATOM 733 O O . LEU A 1 94 ? -7.045 -6.591 2.689 1.00 98.44 94 LEU A O 1
ATOM 737 N N . PRO A 1 95 ? -6.439 -8.681 3.266 1.00 98.31 95 PRO A N 1
ATOM 738 C CA . PRO A 1 95 ? -7.756 -9.032 3.794 1.00 98.31 95 PRO A CA 1
ATOM 739 C C . PRO A 1 95 ? -8.207 -8.126 4.945 1.00 98.31 95 PRO A C 1
ATOM 741 O O . PRO A 1 95 ? -9.388 -7.805 5.056 1.00 98.31 95 PRO A O 1
ATOM 744 N N . LEU A 1 96 ? -7.276 -7.667 5.789 1.00 98.50 96 LEU A N 1
ATOM 745 C CA . LEU A 1 96 ? -7.580 -6.766 6.905 1.00 98.50 96 LEU A CA 1
ATOM 746 C C . LEU A 1 96 ? -7.999 -5.382 6.401 1.00 98.50 96 LEU A C 1
ATOM 748 O O . LEU A 1 96 ? -8.963 -4.804 6.910 1.00 98.50 96 LEU A O 1
ATOM 752 N N . VAL A 1 97 ? -7.304 -4.874 5.380 1.00 98.50 97 VAL A N 1
ATOM 753 C CA . VAL A 1 97 ? -7.638 -3.608 4.715 1.00 98.50 97 VAL A CA 1
ATOM 754 C C . VAL A 1 97 ? -8.982 -3.703 3.995 1.00 98.50 97 VAL A C 1
ATOM 756 O O . VAL A 1 97 ? -9.803 -2.798 4.131 1.00 98.50 97 VAL A O 1
ATOM 759 N N . GLU A 1 98 ? -9.245 -4.799 3.282 1.00 98.31 98 GLU A N 1
ATOM 760 C CA . GLU A 1 98 ? -10.514 -5.022 2.573 1.00 98.31 98 GLU A CA 1
ATOM 761 C C . GLU A 1 98 ? -11.696 -5.187 3.536 1.00 98.31 98 GLU A C 1
ATOM 763 O O . GLU A 1 98 ? -12.776 -4.656 3.284 1.00 98.31 98 GLU A O 1
ATOM 768 N N . ALA A 1 99 ? -11.473 -5.804 4.699 1.00 98.19 99 ALA A N 1
ATOM 769 C CA . ALA A 1 99 ? -12.438 -5.846 5.797 1.00 98.19 99 ALA A CA 1
ATOM 770 C C . ALA A 1 99 ? -12.583 -4.502 6.544 1.00 98.19 99 ALA A C 1
ATOM 772 O O . ALA A 1 99 ? -13.320 -4.418 7.527 1.00 98.19 99 ALA A O 1
ATOM 773 N N . ARG A 1 100 ? -11.861 -3.455 6.117 1.00 98.19 100 ARG A N 1
ATOM 774 C CA . ARG A 1 100 ? -11.774 -2.137 6.768 1.00 98.19 100 ARG A CA 1
ATOM 775 C C . ARG A 1 100 ? -11.429 -2.225 8.262 1.00 98.19 100 ARG A C 1
ATOM 777 O O . ARG A 1 100 ? -11.892 -1.422 9.073 1.00 98.19 100 ARG A O 1
ATOM 784 N N . THR A 1 101 ? -10.595 -3.197 8.637 1.00 98.31 101 THR A N 1
ATOM 785 C CA . THR A 1 101 ? -10.092 -3.354 10.008 1.00 98.31 101 THR A CA 1
ATOM 786 C C . THR A 1 101 ? -9.139 -2.200 10.315 1.00 98.31 101 THR A C 1
ATOM 788 O O . THR A 1 101 ? -8.135 -2.073 9.619 1.00 98.31 101 THR A O 1
ATOM 791 N N . PRO A 1 102 ? -9.391 -1.343 11.324 1.00 97.06 102 PRO A N 1
ATOM 792 C CA . PRO A 1 102 ? -8.471 -0.258 11.665 1.00 97.06 102 PRO A CA 1
ATOM 793 C C . PRO A 1 102 ? -7.080 -0.791 12.017 1.00 97.06 102 PRO A C 1
ATOM 795 O O . PRO A 1 102 ? -6.979 -1.798 12.719 1.00 97.06 102 PRO A O 1
ATOM 798 N N . TYR A 1 103 ? -6.026 -0.090 11.591 1.00 95.94 103 TYR A N 1
ATOM 799 C CA . TYR A 1 103 ? -4.638 -0.519 11.798 1.00 95.94 103 TYR A CA 1
ATOM 800 C C . TYR A 1 103 ? -4.333 -0.851 13.270 1.00 95.94 103 TYR A C 1
ATOM 802 O O . TYR A 1 103 ? -3.715 -1.864 13.565 1.00 95.94 103 TYR A O 1
ATOM 810 N N . GLU A 1 104 ? -4.823 -0.055 14.225 1.00 93.88 104 GLU A N 1
ATOM 811 C CA . GLU A 1 104 ? -4.596 -0.272 15.663 1.00 93.88 104 GLU A CA 1
ATOM 812 C C . GLU A 1 104 ? -5.261 -1.530 16.237 1.00 93.88 104 GLU A C 1
ATOM 814 O O . GLU A 1 104 ? -4.985 -1.888 17.382 1.00 93.88 104 GLU A O 1
ATOM 819 N N . LYS A 1 105 ? -6.179 -2.152 15.493 1.00 95.69 105 LYS A N 1
ATOM 820 C CA . LYS A 1 105 ? -6.884 -3.379 15.883 1.00 95.69 105 LYS A CA 1
ATOM 821 C C . LYS A 1 105 ? -6.410 -4.599 15.094 1.00 95.69 105 LYS A C 1
ATOM 823 O O . LYS A 1 105 ? -6.886 -5.699 15.359 1.00 95.69 105 LYS A O 1
ATOM 828 N N . ALA A 1 106 ? -5.540 -4.401 14.107 1.00 93.62 106 ALA A N 1
ATOM 829 C CA . ALA A 1 106 ? -5.035 -5.475 13.275 1.00 93.62 106 ALA A CA 1
ATOM 830 C C . ALA A 1 106 ? -4.096 -6.388 14.089 1.00 93.62 106 ALA A C 1
ATOM 832 O O . ALA A 1 106 ? -3.280 -5.877 14.858 1.00 93.62 106 ALA A O 1
ATOM 833 N N . PRO A 1 107 ? -4.182 -7.721 13.926 1.00 90.62 107 PRO A N 1
ATOM 834 C CA . PRO A 1 107 ? -3.293 -8.679 14.579 1.00 90.62 107 PRO A CA 1
ATOM 835 C C . PRO A 1 107 ? -1.963 -8.781 13.817 1.00 90.62 107 PRO A C 1
ATOM 837 O O . PRO A 1 107 ? -1.586 -9.850 13.350 1.00 90.62 107 PRO A O 1
ATOM 840 N N . ILE A 1 108 ? -1.302 -7.642 13.639 1.00 82.69 108 ILE A N 1
ATOM 841 C CA . ILE A 1 108 ? -0.012 -7.517 12.962 1.00 82.69 108 ILE A CA 1
ATOM 842 C C . ILE A 1 108 ? 0.997 -6.935 13.951 1.00 82.69 108 ILE A C 1
ATOM 844 O O . ILE A 1 108 ? 0.656 -6.066 14.757 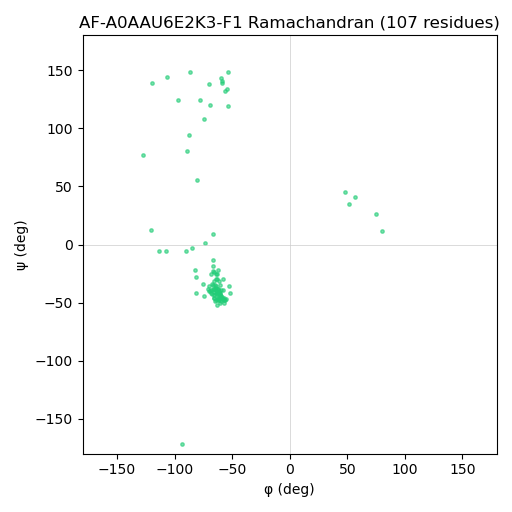1.00 82.69 108 ILE A O 1
ATOM 848 N N . ASP A 1 109 ? 2.204 -7.471 13.908 1.00 60.38 109 ASP A N 1
ATOM 849 C CA . ASP A 1 109 ? 3.353 -7.149 14.749 1.00 60.38 109 ASP A CA 1
ATOM 850 C C . ASP A 1 109 ? 4.052 -5.828 14.371 1.00 60.38 109 ASP A C 1
ATOM 852 O O . ASP A 1 109 ? 4.113 -5.463 13.171 1.00 60.38 109 ASP A O 1
#

Sequence (109 aa):
MTGKSPMATRRRSAAITEALGYYQTGVAVGELSLPLRFTGVTIWSSTRNRPFLRARHGLALAWWRLGDFDNAGTVLRTTLFINPADNQGLRDILPLVEARTPYEKAPID

pLDDT: mean 92.72, std 9.92, range [41.41, 98.75]

Mean predicted aligned error: 4.27 Å

Radius of gyration: 15.02 Å; Cα contacts (8 Å, |Δi|>4): 100; chains: 1; bounding box: 31×30×50 Å

Nearest PDB structures (foldseek):
  5l0y-assembly1_A  TM=6.217E-01  e=8.728E-01  Thermochaetoides thermophila DSM 1495
  7v6p-assembly1_A-2  TM=6.304E-01  e=8.856E+00  Homo sapiens

Secondary structure (DSSP, 8-state):
--PPPHHHHHHHHHHHHHHHHHHHHHHHHHHTTSPTT--S---TTSGGGHHHHHHHHHHHHHHHHTT-HHHHHHHHHHHHHH-TT-TT-HHHHHHHHHTT--GGGS---

Foldseek 3Di:
DDDDDPVVVVVVLVVLVVLLVVLVVQLVVLVVVAPDVDQEADEPVPVVCVSNLVSLVSNLVSCLQNLNLVSSLVSLVVSCSRHVVPPPCSVLVNVCSVVSPRPVRRPDD